Protein AF-Q6YQ44-F1 (afdb_monomer)

Foldseek 3Di:
DDPVVVVVVVQQPDDPVGGNVFQDPVVPWDWDPQLVVLVVLLVVLVVCLVVVVVVQVCCCPPPVDHDDDPVVNVVSVVSNVVSVVVSVVCCVPPVVNTTDDPRVVVVVPD

Organism: Onion yellows phytoplasma (strain OY-M) (NCBI:txid262768)

Sequence (110 aa):
MDKQQKLKKEFYEHCQFCGSDLGININAACLNLFGFIMSFISFISCGILLLYSSLIFLLRYFFTVIIFNEEFFLTIGLISVISLFLFYLIARFMPKLLFEKLDYEKVEKE

Structure (mmCIF, N/CA/C/O backbone):
data_AF-Q6YQ44-F1
#
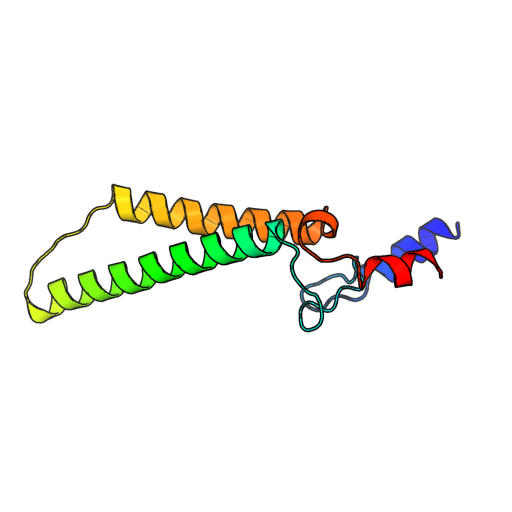_entry.id   AF-Q6YQ44-F1
#
loop_
_atom_site.group_PDB
_atom_site.id
_atom_site.type_symbol
_atom_site.label_atom_id
_atom_site.label_alt_id
_atom_site.label_comp_id
_atom_site.label_asym_id
_atom_site.label_entity_id
_atom_site.label_seq_id
_atom_site.pdbx_PDB_ins_code
_atom_site.Cartn_x
_atom_site.Cartn_y
_atom_site.Cartn_z
_atom_site.occupancy
_atom_site.B_iso_or_equiv
_atom_site.auth_seq_id
_atom_site.auth_comp_id
_atom_site.auth_asym_id
_atom_site.auth_atom_id
_atom_site.pdbx_PDB_model_num
ATOM 1 N N . MET A 1 1 ? 8.435 -5.066 -43.299 1.00 48.31 1 MET A N 1
ATOM 2 C CA . MET A 1 1 ? 7.953 -4.834 -41.922 1.00 48.31 1 MET A CA 1
ATOM 3 C C . MET A 1 1 ? 9.111 -4.217 -41.167 1.00 48.31 1 MET A C 1
ATOM 5 O O . MET A 1 1 ? 10.183 -4.814 -41.163 1.00 48.31 1 MET A O 1
ATOM 9 N N . ASP A 1 2 ? 8.937 -2.985 -40.699 1.00 46.41 2 ASP A N 1
ATOM 10 C CA . ASP A 1 2 ? 10.026 -2.136 -40.214 1.00 46.41 2 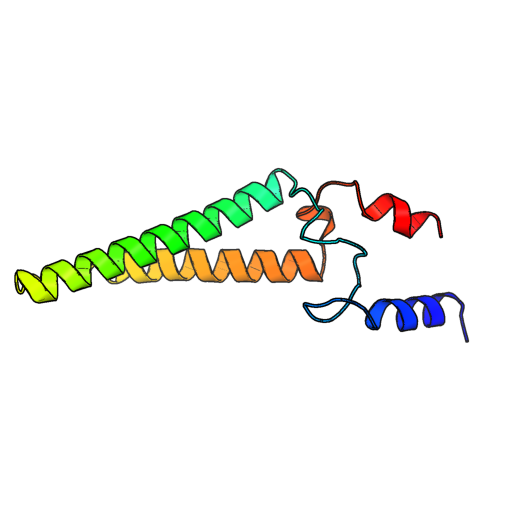ASP A CA 1
ATOM 11 C C . ASP A 1 2 ? 10.721 -2.764 -38.995 1.00 46.41 2 ASP A C 1
ATOM 13 O O . ASP A 1 2 ? 10.046 -3.370 -38.158 1.00 46.41 2 ASP A O 1
ATOM 17 N N . LYS A 1 3 ? 12.050 -2.647 -38.871 1.00 48.75 3 LYS A N 1
ATOM 18 C CA . LYS A 1 3 ? 12.807 -3.262 -37.755 1.00 48.75 3 LYS A CA 1
ATOM 19 C C . LYS A 1 3 ? 12.241 -2.838 -36.394 1.00 48.75 3 LYS A C 1
ATOM 21 O O . LYS A 1 3 ? 12.132 -3.661 -35.491 1.00 48.75 3 LYS A O 1
ATOM 26 N N . GLN A 1 4 ? 11.767 -1.595 -36.297 1.00 42.97 4 GLN A N 1
ATOM 27 C CA . GLN A 1 4 ? 11.104 -1.064 -35.103 1.00 42.97 4 GLN A CA 1
ATOM 28 C C . GLN A 1 4 ? 9.748 -1.718 -34.794 1.00 42.97 4 GLN A C 1
ATOM 30 O O . GLN A 1 4 ? 9.372 -1.834 -33.630 1.00 42.97 4 GLN A O 1
ATOM 35 N N . GLN A 1 5 ? 9.003 -2.169 -35.808 1.00 41.25 5 GLN A N 1
ATOM 36 C CA . GLN A 1 5 ? 7.735 -2.883 -35.614 1.00 41.25 5 GLN A CA 1
ATOM 37 C C . GLN A 1 5 ? 7.947 -4.341 -35.197 1.00 41.25 5 GLN A C 1
ATOM 39 O O . GLN A 1 5 ? 7.091 -4.900 -34.519 1.00 41.25 5 GLN A O 1
ATOM 44 N N . LYS A 1 6 ? 9.075 -4.949 -35.585 1.00 43.91 6 LYS A N 1
ATOM 45 C CA . LYS A 1 6 ? 9.471 -6.293 -35.144 1.00 43.91 6 LYS A CA 1
ATOM 46 C C . LYS A 1 6 ? 9.922 -6.279 -33.679 1.00 43.91 6 LYS A C 1
ATOM 48 O O . LYS A 1 6 ? 9.392 -7.058 -32.899 1.00 43.91 6 LYS A O 1
ATOM 53 N N . LEU A 1 7 ? 10.742 -5.290 -33.301 1.00 43.66 7 LEU A N 1
ATOM 54 C CA . LEU A 1 7 ? 11.132 -5.042 -31.907 1.00 43.66 7 LEU A CA 1
ATOM 55 C C . LEU A 1 7 ? 9.912 -4.797 -31.007 1.00 43.66 7 LEU A C 1
ATOM 57 O O . LEU A 1 7 ? 9.792 -5.399 -29.950 1.00 43.66 7 LEU A O 1
ATOM 61 N N . LYS A 1 8 ? 8.955 -3.972 -31.462 1.00 39.59 8 LYS A N 1
ATOM 62 C CA . LYS A 1 8 ? 7.684 -3.748 -30.749 1.00 39.59 8 LYS A CA 1
ATOM 63 C C . LYS A 1 8 ? 6.843 -5.013 -30.582 1.00 39.59 8 LYS A C 1
ATOM 65 O O . LYS A 1 8 ? 6.043 -5.060 -29.660 1.00 39.59 8 LYS A O 1
ATOM 70 N N . LYS A 1 9 ? 6.961 -5.995 -31.480 1.00 39.75 9 LYS A N 1
ATOM 71 C CA . LYS A 1 9 ? 6.195 -7.247 -31.410 1.00 39.75 9 LYS A CA 1
ATOM 72 C C . LYS A 1 9 ? 6.827 -8.251 -30.446 1.00 39.75 9 LYS A C 1
ATOM 74 O O . LYS A 1 9 ? 6.088 -8.883 -29.708 1.00 39.75 9 LYS A O 1
ATOM 79 N N . GLU A 1 10 ? 8.157 -8.340 -30.419 1.00 36.91 10 GLU A N 1
ATOM 80 C CA . GLU A 1 10 ? 8.905 -9.186 -29.472 1.00 36.91 10 GLU A CA 1
ATOM 81 C C . GLU A 1 10 ? 8.909 -8.615 -28.040 1.00 36.91 10 GLU A C 1
ATOM 83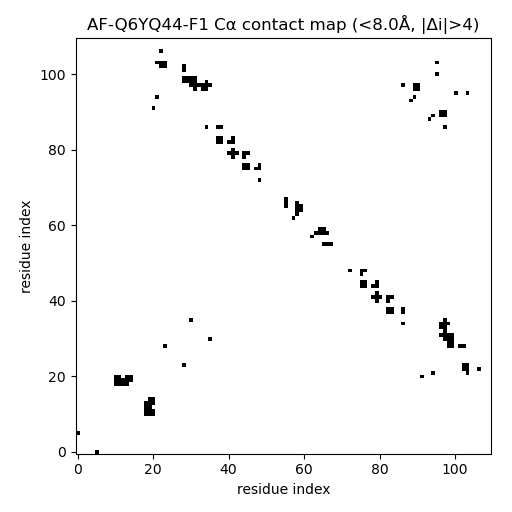 O O . GLU A 1 10 ? 8.896 -9.379 -27.081 1.00 36.91 10 GLU A O 1
ATOM 88 N N . PHE A 1 11 ? 8.829 -7.287 -27.878 1.00 39.78 11 PHE A N 1
ATOM 89 C CA . PHE A 1 11 ? 8.690 -6.618 -26.570 1.00 39.78 11 PHE A CA 1
ATOM 90 C C . PHE A 1 11 ? 7.455 -7.094 -25.778 1.00 39.78 11 PHE A C 1
ATOM 92 O O . PHE A 1 11 ? 7.528 -7.370 -24.580 1.00 39.78 11 PHE A O 1
ATOM 99 N N . TYR A 1 12 ? 6.330 -7.272 -26.477 1.00 42.06 12 TYR A N 1
ATOM 100 C CA . TYR A 1 12 ? 5.033 -7.562 -25.864 1.00 42.06 12 TYR A CA 1
ATOM 101 C C . TYR A 1 12 ? 4.897 -8.979 -25.282 1.00 42.06 12 TYR A C 1
ATOM 103 O O . TYR A 1 12 ? 3.953 -9.231 -24.530 1.00 42.06 12 TYR A O 1
ATOM 111 N N . GLU A 1 13 ? 5.783 -9.924 -25.614 1.00 38.69 13 GLU A N 1
ATOM 112 C CA . GLU A 1 13 ? 5.510 -11.347 -25.368 1.00 38.69 13 GLU A CA 1
ATOM 113 C C . GLU A 1 13 ? 5.940 -11.876 -23.984 1.00 38.69 13 GLU A C 1
ATOM 115 O O . GLU A 1 13 ? 5.477 -12.954 -23.605 1.00 38.69 13 GLU A O 1
ATOM 120 N N . HIS A 1 14 ? 6.744 -11.169 -23.169 1.00 42.84 14 HIS A N 1
ATOM 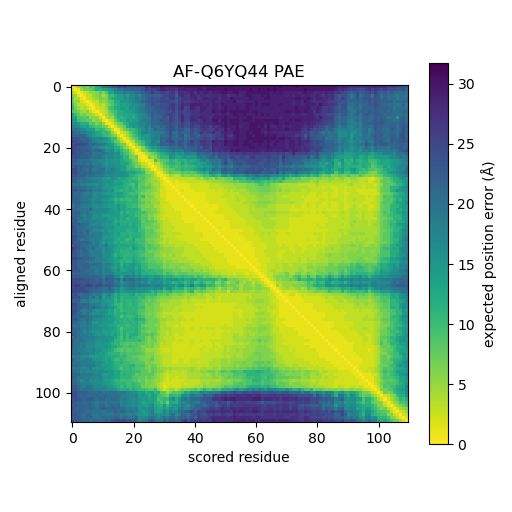121 C CA . HIS A 1 14 ? 7.505 -11.886 -22.120 1.00 42.84 14 HIS A CA 1
ATOM 122 C C . HIS A 1 14 ? 7.642 -11.322 -20.686 1.00 42.84 14 HIS A C 1
ATOM 124 O O . HIS A 1 14 ? 8.691 -11.484 -20.088 1.00 42.84 14 HIS A O 1
ATOM 130 N N . CYS A 1 15 ? 6.606 -10.811 -20.001 1.00 46.12 15 CYS A N 1
ATOM 131 C CA . CYS A 1 15 ? 6.684 -10.663 -18.517 1.00 46.12 15 CYS A CA 1
ATOM 132 C C . CYS A 1 15 ? 5.628 -11.493 -17.841 1.00 46.12 15 CYS A C 1
ATOM 134 O O . CYS A 1 15 ? 4.499 -11.624 -18.300 1.00 46.12 15 CYS A O 1
ATOM 136 N N . GLN A 1 16 ? 6.035 -12.004 -16.696 1.00 43.22 16 GLN A N 1
ATOM 137 C CA . GLN A 1 16 ? 5.295 -12.858 -15.799 1.00 43.22 16 GLN A CA 1
ATOM 138 C C . GLN A 1 16 ? 4.602 -12.055 -14.683 1.00 43.22 16 GLN A C 1
ATOM 140 O O . GLN A 1 16 ? 4.310 -12.584 -13.622 1.00 43.22 16 GLN A O 1
ATOM 145 N N . PHE A 1 17 ? 4.319 -10.775 -14.935 1.00 48.81 17 PHE A N 1
ATOM 146 C CA . PHE A 1 17 ? 3.116 -10.085 -14.444 1.00 48.81 17 PHE A CA 1
ATOM 147 C C . PHE A 1 17 ? 2.214 -9.644 -15.629 1.00 48.81 17 PHE A C 1
ATOM 149 O O . PHE A 1 17 ? 1.259 -8.896 -15.442 1.00 48.81 17 PHE A O 1
ATOM 156 N N . CYS A 1 18 ? 2.517 -10.188 -16.825 1.00 48.06 18 CYS A N 1
ATOM 157 C CA . CYS A 1 18 ? 2.163 -9.836 -18.214 1.00 48.06 18 CYS A CA 1
ATOM 158 C C . CYS A 1 18 ? 2.953 -8.653 -18.836 1.00 48.06 18 CYS A C 1
ATOM 160 O O . CYS A 1 18 ? 2.594 -7.499 -18.642 1.00 48.06 18 CYS A O 1
ATOM 162 N N . GLY A 1 19 ? 3.988 -8.976 -19.642 1.00 38.72 19 GLY A N 1
ATOM 163 C CA . GLY A 1 19 ? 4.718 -8.098 -20.605 1.00 38.72 19 GLY A CA 1
ATOM 164 C C . GLY A 1 19 ? 6.149 -7.616 -20.245 1.00 38.72 19 GLY A C 1
ATOM 165 O O . GLY A 1 19 ? 6.306 -6.741 -19.392 1.00 38.72 19 GLY A O 1
ATOM 166 N N . SER A 1 20 ? 7.210 -8.206 -20.836 1.00 38.78 20 SER A N 1
ATOM 167 C CA . SER A 1 20 ? 8.637 -7.859 -20.636 1.00 38.78 20 SER A CA 1
ATOM 168 C C . SER A 1 20 ? 8.933 -6.608 -21.414 1.00 38.78 20 SER A C 1
ATOM 170 O O . SER A 1 20 ? 9.836 -6.566 -22.240 1.00 38.78 20 SER A O 1
ATOM 172 N N . ASP A 1 21 ? 8.218 -5.544 -21.108 1.00 41.34 21 ASP A N 1
ATOM 173 C CA . ASP A 1 21 ? 8.518 -4.258 -21.709 1.00 41.34 21 ASP A CA 1
ATOM 174 C C . ASP A 1 21 ? 9.717 -3.585 -21.021 1.00 41.34 21 ASP A C 1
ATOM 176 O O . ASP A 1 21 ? 9.965 -2.395 -21.190 1.00 41.34 21 ASP A O 1
ATOM 180 N N . LEU A 1 22 ? 10.471 -4.351 -20.224 1.00 41.91 22 LEU A N 1
ATOM 181 C CA . LEU A 1 22 ? 11.470 -3.824 -19.314 1.00 41.91 22 LEU A CA 1
ATOM 182 C C . LEU A 1 22 ? 12.797 -4.562 -19.260 1.00 41.91 22 LEU A C 1
ATOM 184 O O . LEU A 1 22 ? 13.802 -3.938 -18.940 1.00 41.91 22 LEU A O 1
ATOM 188 N N . GLY A 1 23 ? 12.813 -5.875 -19.491 1.00 42.56 23 GLY A N 1
ATOM 189 C CA . GLY A 1 23 ? 13.994 -6.689 -19.183 1.00 42.56 23 GLY A CA 1
ATOM 190 C C . GLY A 1 23 ? 14.380 -6.694 -17.693 1.00 42.56 23 GLY A C 1
ATOM 191 O O . GLY A 1 23 ? 15.419 -7.241 -17.342 1.00 42.56 23 GLY A O 1
ATOM 192 N N . ILE A 1 24 ? 13.552 -6.111 -16.816 1.00 48.59 24 ILE A N 1
ATOM 193 C CA . ILE A 1 24 ? 13.824 -5.993 -15.383 1.00 48.59 24 ILE A CA 1
ATOM 194 C C . ILE A 1 24 ? 13.274 -7.219 -14.676 1.00 48.59 24 ILE A C 1
ATOM 196 O O . ILE A 1 24 ? 12.063 -7.383 -14.502 1.00 48.59 24 ILE A O 1
ATOM 200 N N . ASN A 1 25 ? 14.178 -8.081 -14.235 1.00 54.09 25 ASN A N 1
ATOM 201 C CA . ASN A 1 25 ? 13.836 -9.132 -13.298 1.00 54.09 25 ASN A CA 1
ATOM 202 C C . ASN A 1 25 ? 13.618 -8.485 -11.927 1.00 54.09 25 ASN A C 1
ATOM 204 O O . ASN A 1 25 ? 14.583 -8.151 -11.256 1.00 54.09 25 ASN A O 1
ATOM 208 N N . ILE A 1 26 ? 12.365 -8.330 -11.487 1.00 55.50 26 ILE A N 1
ATOM 209 C CA . ILE A 1 26 ? 12.018 -7.702 -10.193 1.00 55.50 26 ILE A CA 1
ATOM 210 C C . ILE A 1 26 ? 12.748 -8.380 -9.018 1.00 55.50 26 ILE A C 1
ATOM 212 O O . ILE A 1 26 ? 13.061 -7.731 -8.027 1.00 55.50 26 ILE A O 1
ATOM 216 N N . ASN A 1 27 ? 13.073 -9.670 -9.145 1.00 52.16 27 ASN A N 1
ATOM 217 C CA . ASN A 1 27 ? 13.805 -10.423 -8.128 1.00 52.16 27 ASN A CA 1
ATOM 218 C C . ASN A 1 27 ? 15.319 -10.117 -8.105 1.00 52.16 27 ASN A C 1
ATOM 220 O O . ASN A 1 27 ?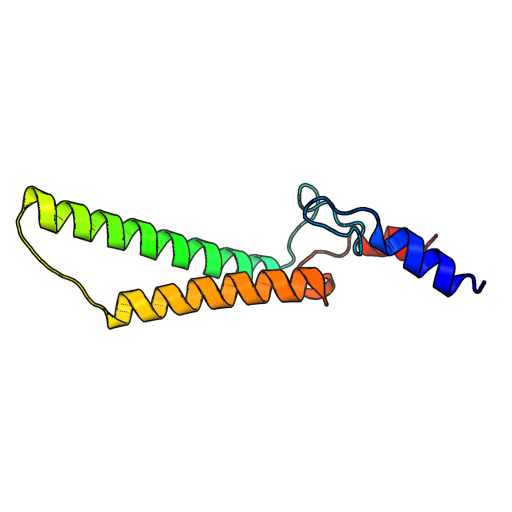 15.996 -10.445 -7.138 1.00 52.16 27 ASN A O 1
ATOM 224 N N . ALA A 1 28 ? 15.852 -9.518 -9.173 1.00 54.25 28 ALA A N 1
ATOM 225 C CA . ALA A 1 28 ? 17.248 -9.094 -9.310 1.00 54.25 28 ALA A CA 1
ATOM 226 C C . ALA A 1 28 ? 17.413 -7.563 -9.404 1.00 54.25 28 ALA A C 1
ATOM 228 O O . ALA A 1 28 ? 18.537 -7.066 -9.378 1.00 54.25 28 ALA A O 1
ATOM 229 N N . ALA A 1 29 ? 16.312 -6.818 -9.509 1.00 62.06 29 ALA A N 1
ATOM 230 C CA . ALA A 1 29 ? 16.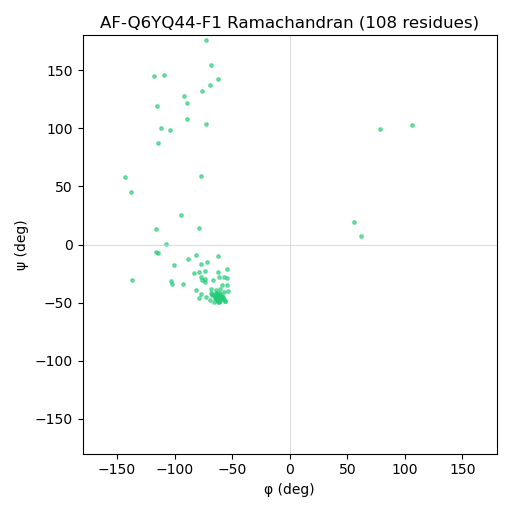309 -5.380 -9.704 1.00 62.06 29 ALA A CA 1
ATOM 231 C C . ALA A 1 29 ? 16.330 -4.635 -8.374 1.00 62.06 29 ALA A C 1
ATOM 233 O O . ALA A 1 29 ? 15.417 -4.750 -7.553 1.00 62.06 29 ALA A O 1
ATOM 234 N N . CYS A 1 30 ? 17.353 -3.808 -8.186 1.00 70.94 30 CYS A N 1
ATOM 235 C CA . CYS A 1 30 ? 17.409 -2.894 -7.057 1.00 70.94 30 CYS A CA 1
ATOM 236 C C . CYS A 1 30 ? 16.469 -1.708 -7.298 1.00 70.94 30 CYS A C 1
ATOM 238 O O . CYS A 1 30 ? 16.487 -1.084 -8.363 1.00 70.94 30 CYS A O 1
ATOM 240 N N . LEU A 1 31 ? 15.649 -1.379 -6.298 1.00 79.19 31 LEU A N 1
ATOM 241 C CA . LEU A 1 31 ? 14.907 -0.123 -6.288 1.00 79.19 31 LEU A CA 1
ATOM 242 C C . LEU A 1 31 ? 15.888 1.032 -6.086 1.00 79.19 31 LEU A C 1
ATOM 244 O O . LEU A 1 31 ? 16.761 0.971 -5.223 1.00 79.19 31 LEU A O 1
ATOM 248 N N . ASN A 1 32 ? 15.712 2.113 -6.839 1.00 83.62 32 ASN A N 1
ATOM 249 C CA . ASN A 1 32 ? 16.385 3.365 -6.526 1.00 83.62 32 ASN A CA 1
ATOM 250 C C . ASN A 1 32 ? 15.741 4.022 -5.285 1.00 83.62 32 ASN A C 1
ATOM 252 O O . ASN A 1 32 ? 14.727 3.549 -4.766 1.00 83.62 32 ASN A O 1
ATOM 256 N N . LEU A 1 33 ? 16.297 5.145 -4.815 1.00 85.19 33 LEU A N 1
ATOM 257 C CA . LEU A 1 33 ? 15.794 5.833 -3.618 1.00 85.19 33 LEU A CA 1
ATOM 258 C C . LEU A 1 33 ? 14.291 6.159 -3.696 1.00 85.19 33 LEU A C 1
ATOM 260 O O . LEU A 1 33 ? 13.574 6.008 -2.710 1.00 85.19 33 LEU A O 1
ATOM 264 N N . PHE A 1 34 ? 13.800 6.576 -4.865 1.00 86.88 34 PHE A N 1
ATOM 265 C CA . PHE A 1 34 ? 12.388 6.903 -5.056 1.00 86.88 34 PHE A CA 1
ATOM 266 C C . PHE A 1 34 ? 11.497 5.655 -4.992 1.00 86.88 34 PHE A C 1
ATOM 268 O O . PHE A 1 34 ? 10.505 5.641 -4.261 1.00 86.88 34 PHE A O 1
ATOM 275 N N . GLY A 1 35 ? 11.874 4.585 -5.698 1.00 86.25 35 GLY A N 1
ATOM 276 C CA . GLY A 1 35 ? 11.177 3.303 -5.644 1.00 86.25 35 GLY A CA 1
ATOM 277 C C . GLY A 1 35 ? 11.168 2.702 -4.242 1.00 86.25 35 GLY A C 1
ATOM 278 O O . GLY A 1 35 ? 10.135 2.201 -3.797 1.00 86.25 35 GLY A O 1
ATOM 279 N N . PHE A 1 36 ? 12.275 2.837 -3.509 1.00 88.31 36 PHE A N 1
ATOM 280 C CA . PHE A 1 36 ? 12.378 2.422 -2.115 1.00 88.31 36 PHE A CA 1
ATOM 281 C C . PHE A 1 36 ? 11.395 3.189 -1.225 1.00 88.31 36 PHE A C 1
ATOM 283 O O . PHE A 1 36 ? 10.625 2.565 -0.501 1.00 88.31 36 PHE A O 1
ATOM 290 N N . ILE A 1 37 ? 11.356 4.524 -1.316 1.00 90.69 37 ILE A N 1
ATOM 291 C CA . ILE A 1 37 ? 10.426 5.356 -0.537 1.00 90.69 37 ILE A CA 1
ATOM 292 C C . ILE A 1 37 ? 8.970 4.977 -0.837 1.00 90.69 37 ILE A C 1
ATOM 294 O O . ILE A 1 37 ? 8.188 4.769 0.088 1.00 90.69 37 ILE A O 1
ATOM 298 N N . MET A 1 38 ? 8.603 4.831 -2.113 1.00 89.31 38 MET A N 1
ATOM 299 C CA . MET A 1 38 ? 7.242 4.455 -2.518 1.00 89.31 38 MET A CA 1
ATOM 300 C C . MET A 1 38 ? 6.838 3.070 -1.997 1.00 89.31 38 MET A C 1
ATOM 302 O O . MET A 1 38 ? 5.736 2.895 -1.465 1.00 89.31 38 MET A O 1
ATOM 306 N N . SER A 1 39 ? 7.738 2.090 -2.107 1.00 87.62 39 SER A N 1
ATOM 307 C CA . SER A 1 39 ? 7.518 0.748 -1.567 1.00 87.62 39 SER A CA 1
ATOM 308 C C . SER A 1 39 ? 7.406 0.773 -0.041 1.00 87.62 39 SER A C 1
ATOM 310 O O . SER A 1 39 ? 6.560 0.086 0.527 1.00 87.62 39 SER A O 1
ATOM 312 N N . PHE A 1 40 ? 8.217 1.588 0.633 1.00 92.25 40 PHE A N 1
ATOM 313 C CA . PHE A 1 40 ? 8.221 1.713 2.087 1.00 92.25 40 PHE A CA 1
ATOM 314 C C . PHE A 1 40 ? 6.937 2.358 2.619 1.00 92.25 40 PHE 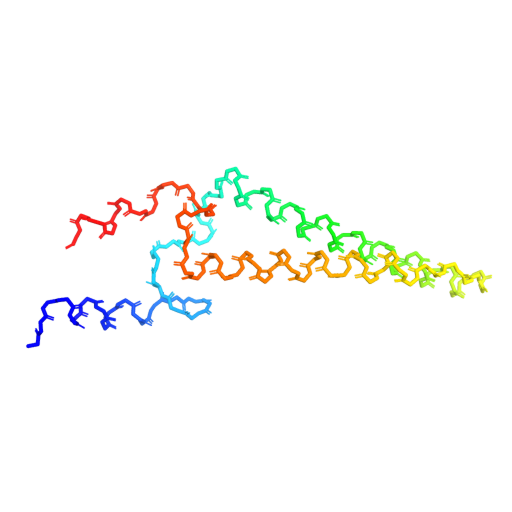A C 1
ATOM 316 O O . PHE A 1 40 ? 6.349 1.848 3.570 1.00 92.25 40 PHE A O 1
ATOM 323 N N . ILE A 1 41 ? 6.444 3.418 1.971 1.00 92.75 41 ILE A N 1
ATOM 324 C CA . ILE A 1 41 ? 5.154 4.044 2.308 1.00 92.75 41 ILE A CA 1
ATOM 325 C C . ILE A 1 41 ? 4.013 3.035 2.137 1.00 92.75 41 ILE A C 1
ATOM 327 O O . ILE A 1 41 ? 3.157 2.909 3.017 1.00 92.75 41 ILE A O 1
ATOM 331 N N . SER A 1 42 ? 4.021 2.269 1.042 1.00 89.81 42 SER A N 1
ATOM 332 C CA . SER A 1 42 ? 3.024 1.220 0.788 1.00 89.81 42 SER A CA 1
ATOM 333 C C . SER A 1 42 ? 3.071 0.121 1.856 1.00 89.81 42 SER A C 1
ATOM 335 O O . SER A 1 42 ? 2.036 -0.301 2.369 1.00 89.81 42 SER A O 1
ATOM 337 N N . PHE A 1 43 ? 4.276 -0.307 2.240 1.00 91.31 43 PHE A N 1
ATOM 338 C CA . PHE A 1 43 ? 4.486 -1.332 3.258 1.00 91.31 43 PHE A CA 1
ATOM 339 C C . PHE A 1 43 ? 4.036 -0.871 4.648 1.00 91.31 43 PHE A C 1
ATOM 341 O O . PHE A 1 43 ? 3.270 -1.572 5.307 1.00 91.31 43 PHE A O 1
ATOM 348 N N . ILE A 1 44 ? 4.454 0.323 5.083 1.00 94.12 44 ILE A N 1
ATOM 349 C CA . ILE A 1 44 ? 4.064 0.880 6.385 1.00 94.12 44 ILE A CA 1
ATOM 350 C C . ILE A 1 44 ? 2.557 1.092 6.456 1.00 94.12 44 ILE A C 1
ATOM 352 O O . ILE A 1 44 ? 1.941 0.695 7.440 1.00 94.12 44 ILE A O 1
ATOM 356 N N . SER A 1 45 ? 1.952 1.698 5.433 1.00 94.31 45 SER A N 1
ATOM 357 C CA . SER A 1 45 ? 0.507 1.953 5.428 1.00 94.31 45 SER A CA 1
ATOM 358 C C . SER A 1 45 ? -0.297 0.652 5.509 1.00 94.31 45 SER A C 1
ATOM 360 O O . SER A 1 45 ? -1.210 0.551 6.329 1.00 94.31 45 SER A O 1
ATOM 362 N N . CYS A 1 46 ? 0.094 -0.379 4.755 1.00 91.62 46 CYS A N 1
ATOM 363 C CA . CYS A 1 46 ? -0.518 -1.705 4.840 1.00 91.62 46 CYS A CA 1
ATOM 364 C C . CYS A 1 46 ? -0.314 -2.343 6.226 1.00 91.62 46 CYS A C 1
ATOM 366 O O . CYS A 1 46 ? -1.259 -2.856 6.826 1.00 91.62 46 CYS A O 1
ATOM 368 N N . GLY A 1 47 ? 0.896 -2.241 6.786 1.00 94.56 47 GLY A N 1
ATOM 369 C CA . GLY A 1 47 ? 1.206 -2.714 8.134 1.00 94.56 47 GLY A CA 1
ATOM 370 C C . GLY A 1 47 ? 0.343 -2.048 9.207 1.00 94.56 47 GLY A C 1
ATOM 371 O O . GLY A 1 47 ? -0.212 -2.735 10.063 1.00 94.56 47 GLY A O 1
ATOM 372 N N . ILE A 1 48 ? 0.158 -0.727 9.133 1.00 94.06 48 ILE A N 1
ATOM 373 C CA . ILE A 1 48 ? -0.714 0.005 10.057 1.00 94.06 48 ILE A CA 1
ATOM 374 C C . ILE A 1 48 ? -2.165 -0.461 9.911 1.00 94.06 48 ILE A C 1
ATOM 376 O O . ILE A 1 48 ? -2.804 -0.711 10.928 1.00 94.06 48 ILE A O 1
ATOM 380 N N . LEU A 1 49 ? -2.683 -0.642 8.689 1.00 93.38 49 LEU A N 1
ATOM 381 C CA . LEU A 1 49 ? -4.049 -1.148 8.479 1.00 93.38 49 LEU A CA 1
ATOM 382 C C . LEU A 1 49 ? -4.251 -2.531 9.100 1.00 93.38 49 LEU A C 1
ATOM 384 O O . LEU A 1 49 ? -5.259 -2.755 9.774 1.00 93.38 49 LEU A O 1
ATOM 388 N N . LEU A 1 50 ? -3.297 -3.444 8.907 1.00 94.00 50 LEU A N 1
ATOM 389 C CA . LEU A 1 50 ? -3.353 -4.796 9.464 1.00 94.00 50 LEU A CA 1
ATOM 390 C C . LEU A 1 50 ? -3.316 -4.778 10.993 1.00 94.00 50 LEU A C 1
ATOM 392 O O . LEU A 1 50 ? -4.147 -5.424 11.635 1.00 94.00 50 LEU A O 1
ATOM 396 N N . LEU A 1 51 ? -2.394 -4.014 11.582 1.00 94.75 51 LEU A N 1
ATOM 397 C CA . LEU A 1 51 ? -2.268 -3.891 13.034 1.00 94.75 51 LEU A CA 1
ATOM 398 C C . LEU A 1 51 ? -3.500 -3.223 13.649 1.00 94.75 51 LEU A C 1
ATOM 400 O O . LEU A 1 51 ? -4.032 -3.716 14.642 1.00 94.75 51 LEU A O 1
ATOM 404 N N . TYR A 1 52 ? -3.989 -2.144 13.039 1.00 92.69 52 TYR A N 1
ATOM 405 C CA . TYR A 1 52 ? -5.157 -1.408 13.510 1.00 92.69 52 TYR A CA 1
ATOM 406 C C . TYR A 1 52 ? -6.425 -2.266 13.447 1.00 92.69 52 TYR A C 1
ATOM 408 O O . TYR A 1 52 ? -7.154 -2.367 14.432 1.00 92.69 52 TYR A O 1
ATOM 416 N N . SER A 1 53 ? -6.642 -2.970 12.332 1.00 91.00 53 SER A N 1
ATOM 417 C CA . SER A 1 53 ? -7.778 -3.888 12.174 1.00 91.00 53 SER A CA 1
ATOM 418 C C . SER A 1 53 ? -7.715 -5.047 13.169 1.00 91.00 53 SER A C 1
ATOM 420 O O . SER A 1 53 ? -8.727 -5.397 13.776 1.00 91.00 53 SER A O 1
ATOM 422 N N . SER A 1 54 ? -6.521 -5.608 13.389 1.00 92.56 54 SER A N 1
ATOM 423 C CA . SER A 1 54 ? -6.307 -6.685 14.365 1.00 92.56 54 SER A CA 1
ATOM 424 C C . SER A 1 54 ? -6.580 -6.218 15.794 1.00 92.56 54 SER A C 1
ATOM 426 O O . SER A 1 54 ? -7.233 -6.925 16.562 1.00 92.56 54 SER A O 1
ATOM 428 N N . LEU A 1 55 ? -6.136 -5.008 16.147 1.00 92.00 55 LEU A N 1
ATOM 429 C CA . LEU A 1 55 ? -6.387 -4.406 17.454 1.00 92.00 55 LEU A CA 1
ATOM 430 C C . LEU A 1 55 ? -7.883 -4.173 17.685 1.00 92.00 55 LEU A C 1
ATOM 432 O O . LEU A 1 55 ? -8.395 -4.524 18.746 1.00 92.00 55 LEU A O 1
ATOM 436 N N . ILE A 1 56 ? -8.596 -3.629 16.694 1.00 91.31 56 ILE A N 1
ATOM 437 C CA . ILE A 1 56 ? -10.051 -3.431 16.771 1.00 91.31 56 ILE A CA 1
ATOM 438 C C . ILE A 1 56 ? -10.769 -4.765 16.939 1.00 91.31 56 ILE A C 1
ATOM 440 O O . ILE A 1 56 ? -11.672 -4.873 17.767 1.00 91.31 56 ILE A O 1
ATOM 444 N N . PHE A 1 57 ? -10.369 -5.784 16.177 1.00 90.56 57 PHE A N 1
ATOM 445 C CA . PHE A 1 57 ? -10.954 -7.115 16.282 1.00 90.56 57 PHE A CA 1
ATOM 446 C C . PHE A 1 57 ? -10.772 -7.690 17.692 1.00 90.56 57 PHE A C 1
ATOM 448 O O . PHE A 1 57 ? -11.738 -8.156 18.295 1.00 90.56 57 PHE A O 1
ATOM 455 N N . LEU A 1 58 ? -9.564 -7.582 18.251 1.00 91.81 58 LEU A N 1
ATOM 456 C CA . LEU A 1 58 ? -9.253 -8.028 19.608 1.00 91.81 58 LEU A CA 1
ATOM 457 C C . LEU A 1 58 ? -10.071 -7.260 20.657 1.00 91.81 58 LEU A C 1
ATOM 459 O O . LEU A 1 58 ? -10.717 -7.877 21.503 1.00 91.81 58 LEU A O 1
ATOM 463 N N . LEU A 1 59 ? -10.095 -5.928 20.591 1.00 90.50 59 LEU A N 1
ATOM 464 C CA . LEU A 1 59 ? -10.845 -5.090 21.533 1.00 90.50 59 LEU A CA 1
ATOM 465 C C . LEU A 1 59 ? -12.346 -5.387 21.498 1.00 90.50 59 LEU A C 1
ATOM 467 O O . LEU A 1 59 ? -12.983 -5.511 22.548 1.00 90.50 59 LEU A O 1
ATOM 471 N N . ARG A 1 60 ? -12.900 -5.566 20.298 1.00 89.94 60 ARG A N 1
ATOM 472 C CA . ARG A 1 60 ? -14.312 -5.892 20.114 1.00 89.94 60 ARG A CA 1
ATOM 473 C C . ARG A 1 60 ? -14.647 -7.284 20.640 1.00 89.94 60 ARG A C 1
ATOM 475 O O . ARG A 1 60 ? -15.681 -7.438 21.279 1.00 89.94 60 ARG A O 1
ATOM 482 N N . TYR A 1 61 ? -13.802 -8.278 20.373 1.00 89.12 61 TYR A N 1
ATOM 483 C CA . TYR A 1 61 ? -14.083 -9.671 20.717 1.00 89.12 61 TYR A CA 1
ATOM 484 C C . TYR A 1 61 ? -13.880 -9.972 22.207 1.00 89.12 61 TYR A C 1
ATOM 486 O O . TYR A 1 61 ? -14.705 -10.650 22.809 1.00 89.12 61 TYR A O 1
ATOM 494 N N . PHE A 1 62 ? -12.805 -9.459 22.812 1.00 90.44 62 PHE A N 1
ATOM 495 C CA . PHE A 1 62 ? -12.463 -9.771 24.204 1.00 90.44 62 PHE A CA 1
ATOM 496 C C . PHE A 1 62 ? -13.036 -8.778 25.213 1.00 90.44 62 PHE A C 1
ATOM 498 O O . PHE A 1 62 ? -13.378 -9.171 26.324 1.00 90.44 62 PHE A O 1
ATOM 505 N N . PHE A 1 63 ? -13.140 -7.500 24.845 1.00 88.56 63 PHE A N 1
ATOM 506 C CA . PHE A 1 63 ? -13.487 -6.435 25.789 1.00 88.56 63 PHE A CA 1
ATOM 507 C C . PHE A 1 63 ? -14.817 -5.745 25.464 1.00 88.56 63 PHE A C 1
ATOM 509 O O . PHE A 1 63 ? -15.287 -4.939 26.259 1.00 88.56 63 PHE A O 1
ATOM 516 N N . THR A 1 64 ? -15.458 -6.057 24.328 1.00 84.00 64 THR A N 1
ATOM 517 C CA . THR A 1 64 ? -16.668 -5.363 23.830 1.00 84.00 64 THR A CA 1
ATOM 518 C C . THR A 1 64 ? -16.464 -3.845 23.667 1.00 84.00 64 THR A C 1
ATOM 520 O O . THR A 1 64 ? -17.417 -3.072 23.613 1.00 84.00 64 THR A O 1
ATOM 523 N N . VAL A 1 65 ? -15.205 -3.401 23.581 1.00 81.50 65 VAL A N 1
ATOM 524 C CA . VAL A 1 65 ? -14.822 -1.994 23.431 1.00 81.50 65 VAL A CA 1
ATOM 525 C C . VAL A 1 65 ? -14.707 -1.676 21.945 1.00 81.50 65 VAL A C 1
ATOM 527 O O . VAL A 1 65 ? -14.000 -2.365 21.210 1.00 81.50 65 VAL A O 1
ATOM 530 N N . ILE A 1 66 ? -15.383 -0.616 21.498 1.00 78.19 66 ILE A N 1
ATOM 531 C CA . ILE A 1 66 ? -15.331 -0.147 20.109 1.00 78.19 66 ILE A CA 1
ATOM 532 C C . ILE A 1 66 ? -14.614 1.201 20.085 1.00 78.19 66 ILE A C 1
ATOM 534 O O . ILE A 1 66 ? -15.199 2.235 20.389 1.00 78.19 66 ILE A O 1
ATOM 538 N N . ILE A 1 67 ? -13.335 1.175 19.715 1.00 79.69 67 ILE A N 1
ATOM 539 C CA . ILE A 1 67 ? -12.544 2.372 19.415 1.00 79.69 67 ILE A CA 1
ATOM 540 C C . ILE A 1 67 ? -12.202 2.284 17.929 1.00 79.69 67 ILE A C 1
ATOM 542 O O . ILE A 1 67 ? -11.187 1.705 17.546 1.00 79.69 67 ILE A O 1
ATOM 546 N N . PHE A 1 68 ? -13.103 2.790 17.087 1.00 87.69 68 PHE A N 1
ATOM 547 C CA . PHE A 1 68 ? -12.911 2.857 15.641 1.00 87.69 68 PHE A CA 1
ATOM 548 C C . PHE A 1 68 ? -12.863 4.316 15.205 1.00 87.69 68 PHE A C 1
ATOM 550 O O . PHE A 1 68 ? -13.820 5.060 15.403 1.00 87.69 68 PHE A O 1
ATOM 557 N N . ASN A 1 69 ? -11.738 4.715 14.622 1.00 90.44 69 ASN A N 1
ATOM 558 C CA . ASN A 1 69 ? -11.572 5.998 13.966 1.00 90.44 69 ASN A CA 1
ATOM 559 C C . ASN A 1 69 ? -11.623 5.759 12.454 1.00 90.44 69 ASN A C 1
ATOM 561 O O . ASN A 1 69 ? -10.646 5.324 11.839 1.00 90.44 69 ASN A O 1
ATOM 565 N N . GLU A 1 70 ? -12.797 6.014 11.886 1.00 89.88 70 GLU A N 1
ATOM 566 C CA . GLU A 1 70 ? -13.072 5.813 10.467 1.00 89.88 70 GLU A CA 1
ATOM 567 C C . GLU A 1 70 ? -12.195 6.703 9.582 1.00 89.88 70 GLU A C 1
ATOM 569 O O . GLU A 1 70 ? -11.621 6.221 8.608 1.00 89.88 70 GLU A O 1
ATOM 574 N N . GLU A 1 71 ? -12.017 7.973 9.953 1.00 93.50 71 GLU A N 1
ATOM 575 C CA . GLU A 1 71 ? -11.202 8.924 9.191 1.00 93.50 71 GLU A CA 1
ATOM 576 C C . GLU A 1 71 ? -9.746 8.466 9.099 1.00 93.50 71 GLU A C 1
ATOM 578 O O . GLU A 1 71 ? -9.143 8.494 8.023 1.00 93.50 71 GLU A O 1
ATOM 583 N N . PHE A 1 72 ? -9.187 7.986 10.211 1.00 91.56 72 PHE A N 1
ATOM 584 C CA . PHE A 1 72 ? -7.839 7.427 10.245 1.00 91.56 72 PHE A CA 1
ATOM 585 C C . PHE A 1 72 ? -7.723 6.191 9.345 1.00 91.56 72 PHE A C 1
ATOM 587 O O . PHE A 1 72 ? -6.797 6.100 8.535 1.00 91.56 72 PHE A O 1
ATOM 594 N N . PHE A 1 73 ? -8.678 5.262 9.448 1.00 91.62 73 PHE A N 1
ATOM 595 C CA . PHE A 1 73 ? -8.693 4.041 8.643 1.00 91.62 73 PHE A CA 1
ATOM 596 C C . PHE A 1 73 ? -8.782 4.344 7.143 1.00 91.62 73 PHE A C 1
ATOM 598 O O . PHE A 1 73 ? -7.987 3.825 6.358 1.00 91.62 73 PHE A O 1
ATOM 605 N N . LEU A 1 74 ? -9.702 5.226 6.748 1.00 93.94 74 LEU A N 1
ATOM 606 C CA . LEU A 1 74 ? -9.882 5.644 5.360 1.00 93.94 74 LEU A CA 1
ATOM 607 C C . LEU A 1 74 ? -8.649 6.371 4.827 1.00 93.94 74 LEU A C 1
ATOM 609 O O . LEU A 1 74 ? -8.206 6.080 3.719 1.00 93.94 74 LEU A O 1
ATOM 613 N N . THR A 1 75 ? -8.058 7.270 5.614 1.00 95.31 75 THR A N 1
ATOM 614 C CA . THR A 1 75 ? -6.871 8.029 5.200 1.00 95.31 75 THR A CA 1
ATOM 615 C C . THR A 1 75 ? -5.691 7.102 4.926 1.00 95.31 75 THR A C 1
ATOM 617 O O . THR A 1 75 ? -5.071 7.189 3.866 1.00 95.31 75 THR A O 1
ATOM 620 N N . ILE A 1 76 ? -5.394 6.169 5.835 1.00 94.12 76 ILE A N 1
ATOM 621 C CA . ILE A 1 76 ? -4.293 5.218 5.632 1.00 94.12 76 ILE A CA 1
ATOM 622 C C . ILE A 1 76 ? -4.613 4.232 4.507 1.00 94.12 76 ILE A C 1
ATOM 624 O O . ILE A 1 76 ? -3.728 3.917 3.710 1.00 94.12 76 ILE A O 1
ATOM 628 N N . GLY A 1 77 ? -5.867 3.787 4.398 1.00 93.38 77 GLY A N 1
ATOM 629 C CA . GLY A 1 77 ? -6.334 2.955 3.292 1.00 93.38 77 GLY A CA 1
ATOM 630 C C . GLY A 1 77 ? -6.095 3.619 1.939 1.00 93.38 77 GLY A C 1
ATOM 631 O O . GLY A 1 77 ? -5.499 3.013 1.050 1.00 93.38 77 GLY A O 1
ATOM 632 N N . LEU A 1 78 ? -6.475 4.890 1.806 1.00 95.19 78 LEU A N 1
ATOM 633 C CA . LEU A 1 78 ? -6.245 5.678 0.598 1.00 95.19 78 LEU A CA 1
ATOM 634 C C . LEU A 1 78 ? -4.757 5.841 0.295 1.00 95.19 78 LEU A C 1
ATOM 636 O O . LEU A 1 78 ? -4.362 5.628 -0.848 1.00 95.19 78 LEU A O 1
ATOM 640 N N . ILE A 1 79 ? -3.927 6.159 1.295 1.00 94.50 79 ILE A N 1
ATOM 641 C CA . ILE A 1 79 ? -2.469 6.243 1.115 1.00 94.50 79 ILE A CA 1
ATOM 642 C C . ILE A 1 79 ? -1.931 4.915 0.574 1.00 94.50 79 ILE A C 1
ATOM 644 O O . ILE A 1 79 ? -1.220 4.914 -0.426 1.00 94.50 79 ILE A O 1
ATOM 648 N N . SER A 1 80 ? -2.316 3.786 1.173 1.00 92.00 80 SER A N 1
ATOM 649 C CA . SER A 1 80 ? -1.851 2.463 0.749 1.00 92.00 80 SER A CA 1
ATOM 650 C C . SER A 1 80 ? -2.247 2.146 -0.695 1.00 92.00 80 SER A C 1
ATOM 652 O O . SER A 1 80 ? -1.398 1.775 -1.508 1.00 92.00 80 SER A O 1
ATOM 654 N N . VAL A 1 81 ? -3.518 2.363 -1.047 1.00 91.88 81 VAL A N 1
ATOM 655 C CA . VAL A 1 81 ? -4.040 2.103 -2.396 1.00 91.88 81 VAL A CA 1
ATOM 656 C C . VAL A 1 81 ? -3.385 3.015 -3.430 1.00 91.88 81 VAL A C 1
ATOM 658 O O . VAL A 1 81 ? -2.951 2.533 -4.475 1.00 91.88 81 VAL A O 1
ATOM 661 N N . ILE A 1 82 ? -3.271 4.315 -3.147 1.00 93.88 82 ILE A N 1
ATOM 662 C CA . ILE A 1 82 ? -2.655 5.283 -4.061 1.00 93.88 82 ILE A CA 1
ATOM 663 C C . ILE A 1 82 ? -1.177 4.955 -4.259 1.00 93.88 82 ILE A C 1
ATOM 665 O O . ILE A 1 82 ? -0.715 4.933 -5.398 1.00 93.88 82 ILE A O 1
ATOM 669 N N . SER A 1 83 ? -0.431 4.665 -3.192 1.00 91.12 83 SER A N 1
ATOM 670 C CA . SER A 1 83 ? 0.991 4.336 -3.297 1.00 91.12 83 SER A CA 1
ATOM 671 C C . SER A 1 83 ? 1.228 3.053 -4.09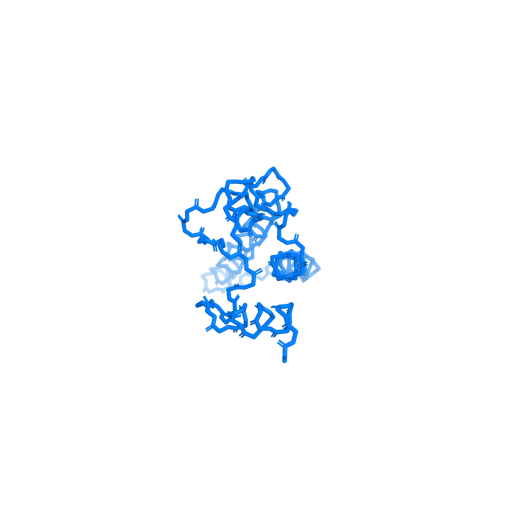6 1.00 91.12 83 SER A C 1
ATOM 673 O O . SER A 1 83 ? 2.082 3.056 -4.982 1.00 91.12 83 SER A O 1
ATOM 675 N N . LEU A 1 84 ? 0.434 1.999 -3.874 1.00 87.75 84 LEU A N 1
ATOM 676 C CA . LEU A 1 84 ? 0.512 0.759 -4.655 1.00 87.75 84 LEU A CA 1
ATOM 677 C C . LEU A 1 84 ? 0.136 0.975 -6.123 1.00 87.75 84 LEU A C 1
ATOM 679 O O . LEU A 1 84 ? 0.824 0.488 -7.021 1.00 87.75 84 LEU A O 1
ATOM 683 N N . PHE A 1 85 ? -0.934 1.727 -6.380 1.00 89.12 85 PHE A N 1
ATOM 684 C CA . PHE A 1 85 ? -1.390 2.014 -7.734 1.00 89.12 85 PHE A CA 1
ATOM 685 C C . PHE A 1 85 ? -0.368 2.847 -8.511 1.00 89.12 85 PHE A C 1
ATOM 687 O O . PHE A 1 85 ? -0.042 2.522 -9.651 1.00 89.12 85 PHE A O 1
ATOM 694 N N . LEU A 1 86 ? 0.191 3.883 -7.884 1.00 89.69 86 LEU A N 1
ATOM 695 C CA . LEU A 1 86 ? 1.256 4.692 -8.470 1.00 89.69 86 LEU A CA 1
ATOM 696 C C . LEU A 1 86 ? 2.513 3.866 -8.713 1.00 89.69 86 LEU A C 1
ATOM 698 O O . LEU A 1 86 ? 3.091 3.963 -9.790 1.00 89.69 86 LEU A O 1
ATOM 702 N N . PHE A 1 87 ? 2.917 3.027 -7.760 1.00 86.44 87 PHE A N 1
ATOM 703 C CA . PHE A 1 87 ? 4.052 2.130 -7.950 1.00 86.44 87 PHE A CA 1
ATOM 704 C C . PHE A 1 87 ? 3.832 1.225 -9.167 1.00 86.44 87 PHE A C 1
ATOM 706 O O . PHE A 1 87 ? 4.702 1.137 -10.029 1.00 86.44 87 PHE A O 1
ATOM 713 N N . TYR A 1 88 ? 2.647 0.626 -9.295 1.00 83.19 88 TYR A N 1
ATOM 714 C CA . TYR A 1 88 ? 2.294 -0.213 -10.438 1.00 83.19 88 TYR A CA 1
ATOM 715 C C . TYR A 1 88 ? 2.307 0.561 -11.765 1.00 83.19 88 TYR A C 1
ATOM 717 O O . TYR A 1 88 ? 2.894 0.103 -12.745 1.00 83.19 88 TYR A O 1
ATOM 725 N N . LEU A 1 89 ? 1.703 1.752 -11.809 1.00 84.75 89 LEU A N 1
ATOM 726 C CA . LEU A 1 89 ? 1.691 2.586 -13.011 1.00 84.75 89 LEU A CA 1
ATOM 727 C C . LEU A 1 89 ? 3.097 3.026 -13.418 1.00 84.75 89 LEU A C 1
ATOM 729 O O . LEU A 1 89 ? 3.442 2.950 -14.595 1.00 84.75 89 LEU A O 1
ATOM 733 N N . ILE A 1 90 ? 3.920 3.467 -12.468 1.00 83.31 90 ILE A N 1
ATOM 734 C CA . ILE A 1 90 ? 5.284 3.911 -12.759 1.00 83.31 90 ILE A CA 1
ATOM 735 C C . ILE A 1 90 ? 6.130 2.714 -13.188 1.00 83.31 90 ILE A C 1
ATOM 737 O O . ILE A 1 90 ? 6.850 2.820 -14.176 1.00 83.31 90 ILE A O 1
ATOM 741 N N . ALA A 1 91 ? 5.990 1.560 -12.533 1.00 75.94 91 ALA A N 1
ATOM 742 C CA . ALA A 1 91 ? 6.661 0.334 -12.950 1.00 75.94 91 ALA A CA 1
ATOM 743 C C . ALA A 1 91 ? 6.267 -0.067 -14.374 1.00 75.94 91 ALA A C 1
ATOM 745 O O . ALA A 1 91 ? 7.106 -0.551 -15.115 1.00 75.94 91 ALA A O 1
ATOM 746 N N . ARG A 1 92 ? 5.022 0.177 -14.790 1.00 73.75 92 ARG A N 1
ATOM 747 C CA . ARG A 1 92 ? 4.555 -0.153 -16.138 1.00 73.75 92 ARG A CA 1
ATOM 748 C C . ARG A 1 92 ? 4.996 0.848 -17.208 1.00 73.75 92 ARG A C 1
ATOM 750 O O . ARG A 1 92 ? 5.395 0.438 -18.290 1.00 73.75 92 ARG A O 1
ATOM 757 N N . PHE A 1 93 ? 4.870 2.146 -16.944 1.00 75.00 93 PHE A N 1
ATOM 758 C CA . PHE A 1 93 ? 5.022 3.185 -17.972 1.00 75.00 93 PHE A CA 1
ATOM 759 C C . PHE A 1 93 ? 6.359 3.921 -17.920 1.00 75.00 93 PHE A C 1
ATOM 761 O O . PHE A 1 93 ? 6.848 4.372 -18.954 1.00 75.00 93 PHE A O 1
ATOM 768 N N . MET A 1 94 ? 6.953 4.078 -16.735 1.00 77.81 94 MET A N 1
ATOM 769 C CA . MET A 1 94 ? 8.210 4.809 -16.564 1.00 77.81 94 MET A CA 1
ATOM 770 C C . MET A 1 94 ? 9.118 4.177 -15.494 1.00 77.81 94 MET A C 1
ATOM 772 O O . MET A 1 94 ? 9.525 4.821 -14.527 1.00 77.81 94 MET A O 1
ATOM 776 N N . PRO A 1 95 ? 9.485 2.906 -15.678 1.00 72.12 95 PRO A N 1
ATOM 777 C CA . PRO A 1 95 ? 10.195 2.102 -14.684 1.00 72.12 95 PRO A CA 1
ATOM 778 C C . PRO A 1 95 ? 11.577 2.649 -14.322 1.00 72.12 95 PRO A C 1
ATOM 780 O O . PRO A 1 95 ? 12.044 2.426 -13.203 1.00 72.12 95 PRO A O 1
ATOM 783 N N . LYS A 1 96 ? 12.203 3.434 -15.218 1.00 74.00 96 LYS A N 1
ATOM 784 C CA . LYS A 1 96 ? 13.470 4.153 -14.970 1.00 74.00 96 LYS A CA 1
ATOM 785 C C . LYS A 1 96 ? 13.399 5.046 -13.720 1.00 74.00 96 LYS A C 1
ATOM 787 O O . LYS A 1 96 ? 14.440 5.367 -13.154 1.00 74.00 96 LYS A O 1
ATOM 792 N N . LEU A 1 97 ? 12.196 5.429 -13.272 1.00 80.38 97 LEU A N 1
ATOM 793 C CA . LEU A 1 97 ? 11.993 6.148 -12.011 1.00 80.38 97 LEU A CA 1
ATOM 794 C C . LEU A 1 97 ? 12.033 5.269 -10.764 1.00 80.38 97 LEU A C 1
ATOM 796 O O . LEU A 1 97 ? 12.287 5.819 -9.700 1.00 80.38 97 LEU A O 1
ATOM 800 N N . LEU A 1 98 ? 11.764 3.967 -10.849 1.00 78.81 98 LEU A N 1
ATOM 801 C CA . LEU A 1 98 ? 11.695 3.082 -9.678 1.00 78.81 98 LEU A CA 1
ATOM 802 C C . LEU A 1 98 ? 12.938 2.219 -9.512 1.00 78.81 98 LEU A C 1
ATOM 804 O O . LEU A 1 98 ? 13.317 1.927 -8.382 1.00 78.81 98 LEU A O 1
ATOM 808 N N . PHE A 1 99 ? 13.563 1.807 -10.613 1.00 79.06 99 PHE A N 1
ATOM 809 C CA . PHE A 1 99 ? 14.648 0.829 -10.585 1.00 79.06 99 PHE A CA 1
ATOM 810 C C . PHE A 1 99 ? 15.999 1.466 -10.901 1.00 79.06 99 PHE A C 1
ATOM 812 O O . PHE A 1 99 ? 16.105 2.404 -11.695 1.00 79.06 99 PHE A O 1
ATOM 819 N N . GLU A 1 100 ? 17.037 0.949 -10.254 1.00 69.88 100 GLU A N 1
ATOM 820 C CA . GLU A 1 100 ? 18.425 1.321 -10.483 1.00 69.88 100 GLU A CA 1
ATOM 821 C C . GLU A 1 100 ? 18.903 0.848 -11.869 1.00 69.88 100 GLU A C 1
ATOM 823 O O . GLU A 1 100 ? 18.359 -0.084 -12.459 1.00 69.88 100 GLU A O 1
ATOM 828 N N . LYS A 1 101 ? 19.905 1.532 -12.433 1.00 59.19 101 LYS A N 1
ATOM 829 C CA . LYS A 1 101 ? 20.239 1.506 -13.871 1.00 59.19 101 LYS A CA 1
ATOM 830 C C . LYS A 1 101 ? 20.673 0.155 -14.468 1.00 59.19 101 LYS A C 1
ATOM 832 O O . LYS A 1 101 ? 20.799 0.076 -15.689 1.00 59.19 101 LYS A O 1
ATOM 837 N N . LEU A 1 102 ? 20.911 -0.865 -13.645 1.00 53.22 102 LEU A N 1
ATOM 838 C CA . LEU A 1 102 ? 21.598 -2.110 -14.017 1.00 53.22 102 LEU A CA 1
ATOM 839 C C . LEU A 1 102 ? 20.957 -2.883 -15.186 1.00 53.22 102 LEU A C 1
ATOM 841 O O . LEU A 1 102 ? 21.687 -3.525 -15.938 1.00 53.22 102 LEU A O 1
ATOM 845 N N . ASP A 1 103 ? 19.642 -2.770 -15.397 1.00 51.56 103 ASP A N 1
ATOM 846 C CA . ASP A 1 103 ? 18.932 -3.532 -16.438 1.00 51.56 103 ASP A CA 1
ATOM 847 C C . ASP A 1 103 ? 18.635 -2.742 -17.731 1.00 51.56 103 ASP A C 1
ATOM 849 O O . ASP A 1 103 ? 18.409 -3.348 -18.777 1.00 51.56 103 ASP A O 1
ATOM 853 N N . TYR A 1 104 ? 18.695 -1.402 -17.730 1.00 50.09 104 TYR A N 1
ATOM 854 C CA . TYR A 1 104 ? 18.390 -0.616 -18.944 1.00 50.09 104 TYR A CA 1
ATOM 855 C C . TYR A 1 104 ? 19.523 -0.628 -19.972 1.00 50.09 104 TYR A C 1
ATOM 857 O O . TYR A 1 104 ? 19.276 -0.525 -21.171 1.00 50.09 104 TYR A O 1
ATOM 865 N N . GLU A 1 105 ? 20.769 -0.745 -19.512 1.00 42.84 105 GLU A N 1
ATOM 866 C CA . GLU A 1 105 ? 21.950 -0.660 -20.378 1.00 42.84 105 GLU A CA 1
ATOM 867 C C . GLU A 1 105 ? 22.156 -1.906 -21.250 1.00 42.84 105 GLU A C 1
ATOM 869 O O . GLU A 1 105 ? 22.803 -1.818 -22.294 1.00 42.84 105 GLU A O 1
ATOM 874 N N . LYS A 1 106 ? 21.599 -3.059 -20.853 1.00 46.31 106 LYS A N 1
ATOM 875 C CA . LYS A 1 106 ? 21.626 -4.280 -21.672 1.00 46.31 106 LYS A CA 1
ATOM 876 C C . LYS A 1 106 ? 20.676 -4.204 -22.866 1.00 46.31 106 LYS A C 1
ATOM 878 O O . LYS A 1 106 ? 20.999 -4.744 -23.911 1.00 46.31 106 LYS A O 1
ATOM 883 N N . VAL A 1 107 ? 19.551 -3.505 -22.723 1.00 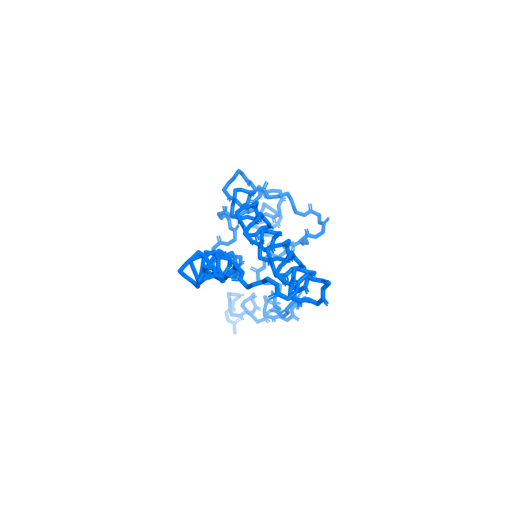48.91 107 VAL A N 1
ATOM 884 C CA . VAL A 1 107 ? 18.506 -3.417 -23.756 1.00 48.91 107 VAL A CA 1
ATOM 885 C C . VAL A 1 107 ? 18.824 -2.353 -24.815 1.00 48.91 107 VAL A C 1
ATOM 887 O O . VAL A 1 107 ? 18.371 -2.458 -25.944 1.00 48.91 107 VAL A O 1
ATOM 890 N N . GLU A 1 108 ? 19.626 -1.333 -24.490 1.00 42.94 108 GLU A N 1
ATOM 891 C CA . GLU A 1 108 ? 20.029 -0.287 -25.452 1.00 42.94 108 GLU A CA 1
ATOM 892 C C . GLU A 1 108 ? 21.201 -0.690 -26.372 1.00 42.94 108 GLU A C 1
ATOM 894 O O . GLU A 1 108 ? 21.513 0.047 -27.308 1.00 42.94 108 GLU A O 1
ATOM 899 N N . LYS A 1 109 ? 21.869 -1.826 -26.121 1.00 41.19 109 LYS A N 1
ATOM 900 C CA . LYS A 1 109 ? 23.050 -2.283 -26.884 1.00 41.19 109 LYS A CA 1
ATOM 901 C C . LYS A 1 109 ? 22.801 -3.479 -27.820 1.00 41.19 109 LYS A C 1
ATOM 903 O O . LYS A 1 109 ? 23.744 -3.869 -28.509 1.00 41.19 109 LYS A O 1
ATOM 908 N N . GLU A 1 110 ? 21.581 -4.010 -27.887 1.00 36.56 110 GLU A N 1
ATOM 909 C CA . GLU A 1 110 ? 21.129 -5.007 -28.884 1.00 36.56 110 GLU A CA 1
ATOM 910 C C . GLU A 1 110 ? 20.106 -4.398 -29.855 1.00 36.56 110 GLU A C 1
ATOM 912 O O . GLU A 1 110 ? 20.169 -4.736 -31.061 1.00 36.56 110 GLU A O 1
#

Solvent-accessible surface area (backbone atoms only — not comparable to full-atom values): 6285 Å² total; per-residue (Å²): 132,55,73,69,59,52,52,58,56,64,33,59,74,62,28,96,93,73,42,31,79,58,72,63,51,74,93,78,51,52,60,26,74,60,28,44,51,45,51,47,52,25,50,50,30,47,49,49,52,53,53,51,52,50,50,42,50,49,34,40,72,78,66,70,44,87,81,81,60,64,69,61,52,52,51,40,49,49,51,22,52,51,35,48,50,50,50,52,51,36,58,72,76,47,35,79,63,31,38,46,72,84,43,58,65,66,67,77,74,114

Mean predicted aligned error: 12.03 Å

Radius of gyration: 20.18 Å; Cα contacts (8 Å, |Δi|>4): 89; chains: 1; bounding box: 40×22×68 Å

Secondary structure (DSSP, 8-state):
--HHHHHHHHHTT--TTT--SS---TTTPPB-HHHHHHHHHHHHHHHHHHHHHHHHHHIIIII------HHHHHHHHHHHHHHHHHHHHHHHH-GGGTB-GGGHHHHS--

pLDDT: mean 72.76, std 21.04, range [36.56, 95.31]